Protein AF-A0A1D3RLD9-F1 (afdb_monomer)

Structure (mmCIF, N/CA/C/O backbone):
data_AF-A0A1D3RLD9-F1
#
_entry.id   AF-A0A1D3RLD9-F1
#
loop_
_atom_site.group_PDB
_atom_site.id
_atom_site.type_symbol
_atom_site.label_atom_id
_atom_site.label_alt_id
_atom_site.label_comp_id
_atom_site.label_asym_id
_atom_site.label_entity_id
_atom_site.label_seq_id
_atom_site.pdbx_PDB_ins_code
_atom_site.Cartn_x
_atom_site.Cartn_y
_atom_site.Cartn_z
_atom_site.occupancy
_atom_site.B_iso_or_equiv
_atom_site.auth_seq_id
_atom_site.auth_comp_id
_atom_site.auth_asym_id
_atom_site.auth_atom_id
_atom_site.pdbx_PDB_model_num
ATOM 1 N N . MET A 1 1 ? -39.556 -0.304 52.293 1.00 48.84 1 MET A N 1
ATOM 2 C CA . MET A 1 1 ? -38.158 0.099 52.054 1.00 48.84 1 MET A CA 1
ATOM 3 C C . MET A 1 1 ? -37.479 -1.086 51.402 1.00 48.84 1 MET A C 1
ATOM 5 O O . MET A 1 1 ? -37.437 -2.133 52.027 1.00 48.84 1 MET A O 1
ATOM 9 N N . GLU A 1 2 ? -37.077 -0.979 50.136 1.00 54.69 2 GLU A N 1
ATOM 10 C CA . GLU A 1 2 ? -36.266 -2.028 49.506 1.00 54.69 2 GLU A CA 1
ATOM 11 C C . GLU A 1 2 ? -34.870 -1.977 50.128 1.00 54.69 2 GLU A C 1
ATOM 13 O O . GLU A 1 2 ? -34.123 -1.020 49.923 1.00 54.69 2 GLU A O 1
ATOM 18 N N . GLU A 1 3 ? -34.539 -2.979 50.939 1.00 57.19 3 GLU A N 1
ATOM 19 C CA . GLU A 1 3 ? -3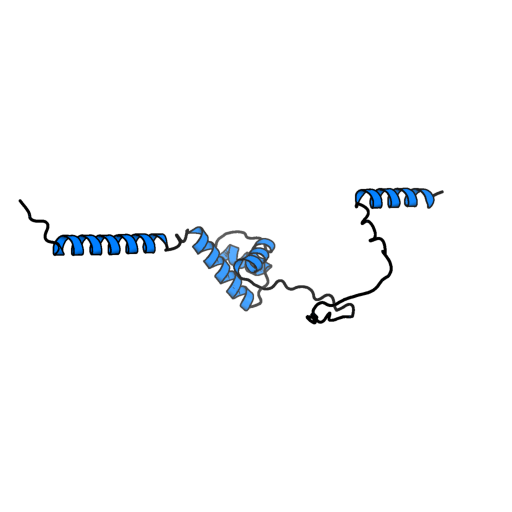3.186 -3.158 51.446 1.00 57.19 3 GLU A CA 1
ATOM 20 C C . GLU A 1 3 ? -32.254 -3.435 50.265 1.00 57.19 3 GLU A C 1
ATOM 22 O O . GLU A 1 3 ? -32.450 -4.359 49.470 1.00 57.19 3 GLU A O 1
ATOM 27 N N . LEU A 1 4 ? -31.231 -2.594 50.133 1.00 58.22 4 LEU A N 1
ATOM 28 C CA . LEU A 1 4 ? -30.155 -2.757 49.167 1.00 58.22 4 LEU A CA 1
ATOM 29 C C . LEU A 1 4 ? -29.325 -3.988 49.549 1.00 58.22 4 LEU A C 1
ATOM 31 O O . LEU A 1 4 ? -28.294 -3.887 50.207 1.00 58.22 4 LEU A O 1
ATOM 35 N N . ASN A 1 5 ? -29.796 -5.160 49.129 1.00 74.38 5 ASN A N 1
ATOM 36 C CA . ASN A 1 5 ? -29.096 -6.421 49.312 1.00 74.38 5 ASN A CA 1
ATOM 37 C C . ASN A 1 5 ? -27.765 -6.377 48.534 1.00 74.38 5 ASN A C 1
ATOM 39 O O . ASN A 1 5 ? -27.734 -6.057 47.338 1.00 74.38 5 ASN A O 1
ATOM 43 N N . SER A 1 6 ? -26.656 -6.665 49.211 1.00 73.12 6 SER A N 1
ATOM 44 C CA . SER A 1 6 ? -25.281 -6.558 48.696 1.00 73.12 6 SER A CA 1
ATOM 45 C C . SER A 1 6 ? -25.055 -7.384 47.424 1.00 73.12 6 SER A C 1
ATO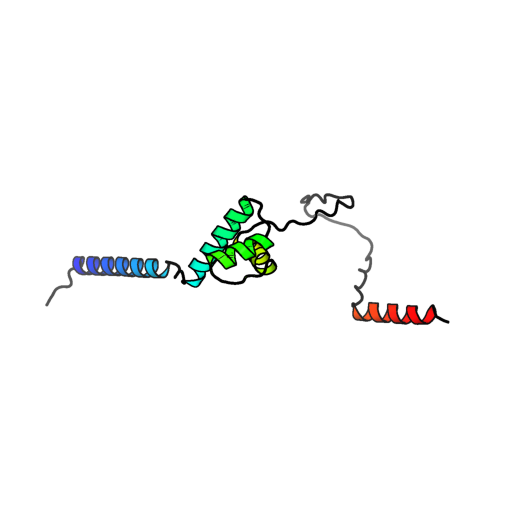M 47 O O . SER A 1 6 ? -24.310 -6.967 46.534 1.00 73.12 6 SER A O 1
ATOM 49 N N . GLU A 1 7 ? -25.784 -8.488 47.267 1.00 75.00 7 GLU A N 1
ATOM 50 C CA . GLU A 1 7 ? -25.790 -9.302 46.047 1.00 75.00 7 GLU A CA 1
ATOM 51 C C . GLU A 1 7 ? -26.311 -8.548 44.812 1.00 75.00 7 GLU A C 1
ATOM 53 O O . GLU A 1 7 ? -25.775 -8.698 43.711 1.00 75.00 7 GLU A O 1
ATOM 58 N N . ASN A 1 8 ? -27.324 -7.689 44.970 1.00 77.25 8 ASN A N 1
ATOM 59 C CA . ASN A 1 8 ? -27.854 -6.883 43.867 1.00 77.25 8 ASN A CA 1
ATOM 60 C C . ASN A 1 8 ? -26.884 -5.768 43.461 1.00 77.25 8 ASN A C 1
ATOM 62 O O . ASN A 1 8 ? -26.811 -5.408 42.283 1.00 77.25 8 AS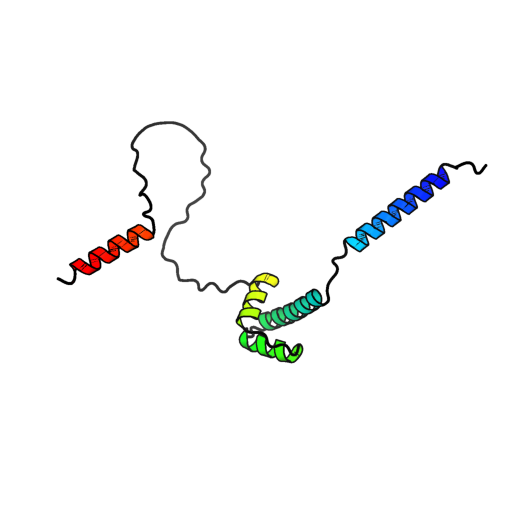N A O 1
ATOM 66 N N . ILE A 1 9 ? -26.111 -5.242 44.414 1.00 79.94 9 ILE A N 1
ATOM 67 C CA . ILE A 1 9 ? -25.055 -4.260 44.142 1.00 79.94 9 ILE A CA 1
ATOM 68 C C . ILE A 1 9 ? -23.908 -4.924 43.373 1.00 79.94 9 ILE A C 1
ATOM 70 O O . ILE A 1 9 ? -23.459 -4.377 42.363 1.00 79.94 9 ILE A O 1
ATOM 74 N N . ALA A 1 10 ? -23.483 -6.120 43.791 1.00 81.62 10 ALA A N 1
ATOM 75 C CA . ALA A 1 10 ? -22.437 -6.882 43.111 1.00 81.62 10 ALA A CA 1
ATOM 76 C C . ALA A 1 10 ? -22.820 -7.203 41.656 1.00 81.62 10 ALA A C 1
ATOM 78 O O . ALA A 1 10 ? -22.053 -6.898 40.740 1.00 81.62 10 ALA A O 1
ATOM 79 N N . LYS A 1 11 ? -24.047 -7.692 41.425 1.00 83.62 11 LYS A N 1
ATOM 80 C CA . LYS A 1 11 ? -24.567 -7.971 40.073 1.00 83.62 11 LYS A CA 1
ATOM 81 C C . LYS A 1 11 ? -24.616 -6.720 39.192 1.00 83.62 11 LYS A C 1
ATOM 83 O O . LYS A 1 11 ? -24.214 -6.764 38.029 1.00 83.62 11 LYS A O 1
ATOM 88 N N . LYS A 1 12 ? -25.070 -5.581 39.732 1.00 83.38 12 LYS A N 1
ATOM 89 C CA . LYS A 1 12 ? -25.103 -4.307 38.988 1.00 83.38 12 LYS A CA 1
ATOM 90 C C . LYS A 1 12 ? -23.696 -3.797 38.657 1.00 83.38 12 LYS A C 1
ATOM 92 O O . LYS A 1 12 ? -23.478 -3.314 37.547 1.00 83.38 12 LYS A O 1
ATOM 97 N N . MET A 1 13 ? -22.743 -3.933 39.579 1.00 85.31 13 MET A N 1
ATOM 98 C CA . MET A 1 13 ? -21.338 -3.561 39.366 1.00 85.31 13 MET A CA 1
ATOM 99 C C . MET A 1 13 ? -20.661 -4.430 38.304 1.00 85.31 13 MET A C 1
ATOM 101 O O . MET A 1 13 ? -19.933 -3.916 37.453 1.00 85.31 13 MET A O 1
ATOM 105 N N . GLU A 1 14 ? -20.912 -5.735 38.321 1.00 87.56 14 GLU A N 1
ATOM 106 C CA . GLU A 1 14 ? -20.375 -6.668 37.331 1.00 87.56 14 GLU A CA 1
ATOM 107 C C . GLU A 1 14 ? -20.955 -6.404 35.935 1.00 87.56 14 GLU A C 1
ATOM 109 O O . GLU A 1 14 ? -20.205 -6.279 34.964 1.00 87.56 14 GLU A O 1
ATOM 114 N N . ALA A 1 15 ? -22.270 -6.184 35.843 1.00 82.56 15 ALA A N 1
ATOM 115 C CA . ALA A 1 15 ? -22.930 -5.796 34.598 1.00 82.56 15 ALA A CA 1
ATOM 116 C C . ALA A 1 15 ? -22.399 -4.459 34.045 1.00 82.56 15 ALA A C 1
ATOM 118 O O . ALA A 1 15 ? -22.203 -4.314 32.834 1.00 82.56 15 ALA A O 1
ATOM 119 N N . LEU A 1 16 ? -22.119 -3.484 34.916 1.00 85.44 16 LEU A N 1
ATOM 120 C CA . LEU A 1 16 ? -21.499 -2.213 34.531 1.00 85.44 16 LEU A CA 1
ATOM 121 C C . LEU A 1 16 ? -20.079 -2.410 33.993 1.00 85.44 16 LEU A C 1
ATOM 123 O O . LEU A 1 16 ? -19.768 -1.895 32.917 1.00 85.44 16 LEU A O 1
ATOM 127 N N . LYS A 1 17 ? -19.240 -3.193 34.682 1.00 84.62 17 LYS A N 1
ATOM 128 C CA . LYS A 1 17 ? -17.875 -3.508 34.226 1.00 84.62 17 LYS A CA 1
ATOM 129 C C . LYS A 1 17 ? -17.880 -4.229 32.878 1.00 84.62 17 LYS A C 1
ATOM 131 O O . LYS A 1 17 ? -17.133 -3.843 31.980 1.00 84.62 17 LYS A O 1
ATOM 136 N N . ALA A 1 18 ? -18.760 -5.213 32.699 1.00 86.25 18 ALA A N 1
ATOM 137 C CA . ALA A 1 18 ? -18.904 -5.932 31.436 1.00 86.25 18 ALA A CA 1
ATOM 138 C C . ALA A 1 18 ? -19.327 -4.998 30.286 1.00 86.25 18 ALA A C 1
ATOM 140 O O . ALA A 1 18 ? -18.750 -5.049 29.197 1.00 86.25 18 ALA A O 1
ATOM 141 N N . ASN A 1 19 ? -20.279 -4.092 30.530 1.00 84.38 19 ASN A N 1
ATOM 142 C CA . ASN A 1 19 ? -20.714 -3.108 29.535 1.00 84.38 19 ASN A CA 1
ATOM 143 C C . ASN A 1 19 ? -19.632 -2.071 29.206 1.00 84.38 19 ASN A C 1
ATOM 145 O O . ASN A 1 19 ? -19.493 -1.674 28.046 1.00 84.38 19 ASN A O 1
ATOM 149 N N . MET A 1 20 ? -18.848 -1.635 30.196 1.00 82.25 20 MET A N 1
ATOM 150 C CA . MET A 1 20 ? -17.706 -0.748 29.963 1.00 82.25 20 MET A CA 1
ATOM 151 C C . MET A 1 20 ? -16.631 -1.436 29.121 1.00 82.25 20 MET A C 1
ATOM 153 O O . MET A 1 20 ? -16.165 -0.844 28.148 1.00 82.25 20 MET A O 1
ATOM 157 N N . ASN A 1 21 ? -16.298 -2.692 29.424 1.00 82.19 21 ASN A N 1
ATOM 158 C CA . ASN A 1 21 ? -15.318 -3.461 28.658 1.00 82.19 21 ASN A CA 1
ATOM 159 C C . ASN A 1 21 ? -15.765 -3.676 27.208 1.00 82.19 21 ASN A C 1
ATOM 161 O O . ASN A 1 21 ? -14.991 -3.385 26.297 1.00 82.19 21 ASN A O 1
ATOM 165 N N . LYS A 1 22 ? -17.030 -4.052 26.973 1.00 82.62 22 LYS A N 1
ATOM 166 C CA . LYS A 1 22 ? -17.586 -4.157 25.611 1.00 82.62 22 LYS A CA 1
ATOM 167 C C . LYS A 1 22 ? -17.498 -2.835 24.844 1.00 82.62 22 LYS A C 1
ATOM 169 O O . LYS A 1 22 ? -17.036 -2.819 23.708 1.00 82.62 22 LYS A O 1
ATOM 174 N N . LYS A 1 23 ? -17.854 -1.706 25.472 1.00 76.94 23 LYS A N 1
ATOM 175 C CA . LYS A 1 23 ? -17.735 -0.374 24.845 1.00 76.94 23 LYS A CA 1
ATOM 176 C C . LYS A 1 23 ? -16.286 0.014 24.547 1.00 76.94 23 LYS A C 1
ATOM 178 O O . LYS A 1 23 ? -16.035 0.700 23.558 1.00 76.94 23 LYS A O 1
ATOM 183 N N . ILE A 1 24 ? -15.335 -0.377 25.394 1.00 78.06 24 ILE A N 1
ATOM 184 C CA . ILE A 1 24 ? -13.906 -0.136 25.160 1.00 78.06 24 ILE A CA 1
ATOM 185 C C . ILE A 1 24 ? -13.412 -0.995 23.992 1.00 78.06 24 ILE A C 1
ATOM 187 O O . ILE A 1 24 ? -12.715 -0.476 23.125 1.00 78.06 24 ILE A O 1
ATOM 191 N N . GLU A 1 25 ? -13.795 -2.268 23.918 1.00 76.19 25 GLU A N 1
ATOM 192 C CA . GLU A 1 25 ? -13.433 -3.153 22.804 1.00 76.19 25 GLU A CA 1
ATOM 193 C C . GLU A 1 25 ? -14.048 -2.714 21.472 1.00 76.19 25 GLU A C 1
ATOM 195 O O . GLU A 1 25 ? -13.353 -2.677 20.458 1.00 76.19 25 GLU A O 1
ATOM 200 N N . GLU A 1 26 ? -15.314 -2.294 21.460 1.00 70.38 26 GLU A N 1
ATOM 201 C CA . GLU A 1 26 ? -15.950 -1.733 20.263 1.00 70.38 26 GLU A CA 1
ATOM 202 C C . GLU A 1 26 ? -15.266 -0.448 19.790 1.00 70.38 26 GLU A C 1
ATOM 204 O O . GLU A 1 26 ? -15.112 -0.240 18.588 1.00 70.38 26 GLU A O 1
ATOM 209 N N . LYS A 1 27 ? -14.796 0.395 20.719 1.00 66.44 27 LYS A N 1
ATOM 210 C CA . LYS A 1 27 ? -14.014 1.599 20.394 1.00 66.44 27 LYS A CA 1
ATOM 211 C C . LYS A 1 27 ? -12.571 1.297 19.987 1.00 66.44 27 LYS A C 1
ATOM 213 O O . LYS A 1 27 ? -11.970 2.114 19.294 1.00 66.44 27 LYS A O 1
ATOM 218 N N . LYS A 1 28 ? -12.017 0.154 20.405 1.00 65.88 28 LYS A N 1
ATOM 219 C CA . LYS A 1 28 ? -10.689 -0.331 19.995 1.00 65.88 28 LYS A CA 1
ATOM 220 C C . LYS A 1 28 ? -10.689 -0.946 18.599 1.00 65.88 28 LYS A C 1
ATOM 222 O O . LYS A 1 28 ? -9.618 -1.043 18.005 1.00 65.88 28 LYS A O 1
ATOM 227 N N . LYS A 1 29 ? -11.844 -1.346 18.051 1.00 62.44 29 LYS A N 1
ATOM 228 C CA . LYS A 1 29 ? -11.917 -1.768 16.648 1.00 62.44 29 LYS A CA 1
ATOM 229 C C . LYS A 1 29 ? -11.566 -0.562 15.772 1.00 62.44 29 LYS A C 1
ATOM 231 O O . LYS A 1 29 ? -12.278 0.446 15.830 1.00 62.44 29 LYS A O 1
ATOM 236 N N . PRO A 1 30 ? -10.482 -0.620 14.978 1.00 62.44 30 PRO A N 1
ATOM 237 C CA . PRO A 1 30 ? -10.155 0.473 14.083 1.00 62.44 30 PRO A CA 1
ATOM 238 C C . PRO A 1 30 ? -11.349 0.660 13.152 1.00 62.44 30 PRO A C 1
ATOM 240 O O . PRO A 1 30 ? -11.783 -0.286 12.496 1.00 62.44 30 PRO A O 1
ATOM 243 N N . LYS A 1 31 ? -11.917 1.870 13.124 1.00 67.25 31 LYS A N 1
ATOM 244 C CA . LYS A 1 31 ? -12.935 2.229 12.135 1.00 67.25 31 LYS A CA 1
ATOM 245 C C . LYS A 1 31 ? -12.267 2.155 10.767 1.00 67.25 31 LYS A C 1
ATOM 247 O O . LYS A 1 31 ? -11.630 3.112 10.328 1.00 67.25 31 LYS A O 1
ATOM 252 N N . THR A 1 32 ? -12.364 1.005 10.112 1.00 71.56 32 THR A N 1
ATOM 253 C CA . THR A 1 32 ? -11.879 0.811 8.751 1.00 71.56 32 THR A CA 1
ATOM 254 C C . THR A 1 32 ? -12.763 1.648 7.842 1.00 71.56 32 THR A C 1
ATOM 256 O O . THR A 1 32 ? -13.887 1.294 7.498 1.00 71.56 32 THR A O 1
ATOM 259 N N . SER A 1 33 ? -12.288 2.847 7.511 1.00 82.69 33 SER A N 1
ATOM 260 C CA . SER A 1 33 ? -12.979 3.677 6.534 1.00 82.69 33 SER A CA 1
ATOM 261 C C . SER A 1 33 ? -12.970 2.969 5.175 1.00 82.69 33 SER A C 1
ATOM 263 O O . SER A 1 33 ? -12.033 2.232 4.859 1.00 82.69 33 SER A O 1
ATOM 265 N N . LYS A 1 34 ? -13.979 3.234 4.336 1.00 86.56 34 LYS A N 1
ATOM 266 C CA . LYS A 1 34 ? -14.032 2.711 2.957 1.00 86.56 34 LYS A CA 1
ATOM 267 C C . LYS A 1 34 ? -12.739 3.000 2.180 1.00 86.56 34 LYS A C 1
ATOM 269 O O . LYS A 1 34 ? -12.297 2.172 1.399 1.00 86.56 34 LYS A O 1
ATOM 274 N N . LYS A 1 35 ? -12.094 4.139 2.462 1.00 87.44 35 LYS A N 1
ATOM 275 C CA . LYS A 1 35 ? -10.803 4.521 1.872 1.00 87.44 35 LYS A CA 1
ATOM 276 C C . LYS A 1 35 ? -9.674 3.564 2.256 1.00 87.44 35 LYS A C 1
ATOM 278 O O . LYS A 1 35 ? -8.863 3.224 1.410 1.00 87.44 35 LYS A O 1
ATOM 283 N N . ILE A 1 36 ? -9.624 3.120 3.513 1.00 87.06 36 ILE A N 1
ATOM 284 C CA . ILE A 1 36 ? -8.596 2.178 3.980 1.00 87.06 36 ILE A CA 1
ATOM 285 C C . ILE A 1 36 ? -8.791 0.812 3.318 1.00 87.06 36 ILE A C 1
ATOM 287 O O . ILE A 1 36 ? -7.816 0.199 2.896 1.00 87.06 36 ILE A O 1
ATOM 291 N N . LEU A 1 37 ? -10.040 0.351 3.194 1.00 89.44 37 LEU A N 1
ATOM 292 C CA . LEU A 1 37 ? -10.346 -0.898 2.488 1.00 89.44 37 LEU A CA 1
ATOM 293 C C . LEU A 1 37 ? -9.926 -0.818 1.017 1.00 89.44 37 LEU A C 1
ATOM 295 O O . LEU A 1 37 ? -9.203 -1.687 0.547 1.00 89.44 37 LEU A O 1
ATOM 299 N N . PHE A 1 38 ? -10.269 0.279 0.345 1.00 90.56 38 PHE A N 1
ATOM 300 C CA . PHE A 1 38 ? -9.877 0.529 -1.039 1.00 90.56 38 PHE A CA 1
ATOM 301 C C . PHE A 1 38 ? -8.350 0.540 -1.241 1.00 90.56 38 PHE A C 1
ATOM 303 O O . PHE A 1 38 ? -7.829 -0.112 -2.142 1.00 90.56 38 PHE A O 1
ATOM 310 N N . LEU A 1 39 ? -7.598 1.222 -0.368 1.00 90.81 39 LEU A N 1
ATOM 311 C CA . LEU A 1 39 ? -6.130 1.220 -0.433 1.00 90.81 39 LEU A CA 1
ATOM 312 C C . LEU A 1 39 ? -5.536 -0.172 -0.178 1.00 90.81 39 LEU A C 1
ATOM 314 O O . LEU A 1 39 ? -4.523 -0.528 -0.778 1.00 90.81 39 LEU A O 1
ATOM 318 N N . ARG A 1 40 ? -6.168 -0.975 0.684 1.00 91.56 40 ARG A N 1
ATOM 319 C CA . ARG A 1 40 ? -5.755 -2.359 0.943 1.00 91.56 40 ARG A CA 1
ATOM 320 C C . ARG A 1 40 ? -5.988 -3.263 -0.271 1.00 91.56 40 ARG A C 1
ATOM 322 O O . ARG A 1 40 ? -5.151 -4.123 -0.546 1.00 91.56 40 ARG A O 1
ATOM 329 N N . GLU A 1 41 ? -7.083 -3.067 -0.997 1.00 92.25 41 GLU A N 1
ATOM 330 C CA . GLU A 1 41 ? -7.365 -3.780 -2.250 1.00 92.25 41 GLU A CA 1
ATOM 331 C C . GLU A 1 41 ? -6.334 -3.427 -3.326 1.00 92.25 41 GLU A C 1
ATOM 333 O O . GLU A 1 41 ? -5.700 -4.329 -3.872 1.00 92.25 41 GLU A O 1
ATOM 338 N N . ILE A 1 42 ? -6.065 -2.133 -3.542 1.00 93.12 42 ILE A N 1
ATOM 339 C CA . ILE A 1 42 ? -4.993 -1.688 -4.449 1.00 93.12 42 ILE A CA 1
ATOM 340 C C . ILE A 1 42 ? -3.650 -2.303 -4.044 1.00 93.12 42 ILE A C 1
ATOM 342 O O . ILE A 1 42 ? -2.924 -2.819 -4.891 1.00 93.12 42 ILE A O 1
ATOM 346 N N . GLY A 1 43 ? -3.316 -2.279 -2.752 1.00 92.56 43 GLY A N 1
ATOM 347 C CA . GLY A 1 43 ? -2.069 -2.857 -2.259 1.00 92.56 43 GLY A CA 1
ATOM 348 C C . GLY A 1 43 ? -1.960 -4.362 -2.493 1.00 92.56 43 GLY A C 1
ATOM 349 O O . GLY A 1 43 ? -0.866 -4.851 -2.767 1.00 92.56 43 GLY A O 1
ATOM 350 N N . SER A 1 44 ? -3.082 -5.081 -2.449 1.00 93.25 44 SER A N 1
ATOM 351 C CA . SER A 1 44 ? -3.121 -6.517 -2.748 1.00 93.25 44 SER A CA 1
ATOM 352 C C . SER A 1 44 ? -2.816 -6.776 -4.223 1.00 93.25 44 SER A C 1
ATOM 354 O O . SER A 1 44 ? -1.943 -7.586 -4.521 1.00 93.25 44 SER A O 1
ATOM 356 N N . VAL A 1 45 ? -3.432 -6.006 -5.127 1.00 93.12 45 VAL A N 1
ATOM 357 C CA . VAL A 1 45 ? -3.160 -6.084 -6.573 1.00 93.12 45 VAL A CA 1
ATOM 358 C C . VAL A 1 45 ? -1.703 -5.741 -6.882 1.00 93.12 45 VAL A C 1
ATOM 360 O O . VAL A 1 45 ? -1.046 -6.456 -7.630 1.00 93.12 45 VAL A O 1
ATOM 363 N N . ILE A 1 46 ? -1.163 -4.669 -6.292 1.00 93.06 46 ILE A N 1
ATOM 364 C CA . ILE A 1 46 ? 0.241 -4.281 -6.503 1.00 93.06 46 ILE A CA 1
ATOM 365 C C . ILE A 1 46 ? 1.184 -5.398 -6.057 1.00 93.06 46 ILE A C 1
ATOM 367 O O . ILE A 1 46 ? 2.161 -5.673 -6.749 1.00 93.06 46 ILE A O 1
ATOM 371 N N . LYS A 1 47 ? 0.909 -6.035 -4.915 1.00 92.75 47 LYS A N 1
ATOM 372 C CA . LYS A 1 47 ? 1.750 -7.109 -4.387 1.00 92.75 47 LYS A CA 1
ATOM 373 C C . LYS A 1 47 ? 1.726 -8.345 -5.285 1.00 92.75 47 LYS A C 1
ATOM 375 O O . LYS A 1 47 ? 2.789 -8.821 -5.655 1.00 92.75 47 LYS A O 1
ATOM 380 N N . GLU A 1 48 ? 0.540 -8.789 -5.692 1.00 93.56 48 GLU A N 1
ATOM 381 C CA . GLU A 1 48 ? 0.369 -9.913 -6.622 1.00 93.56 48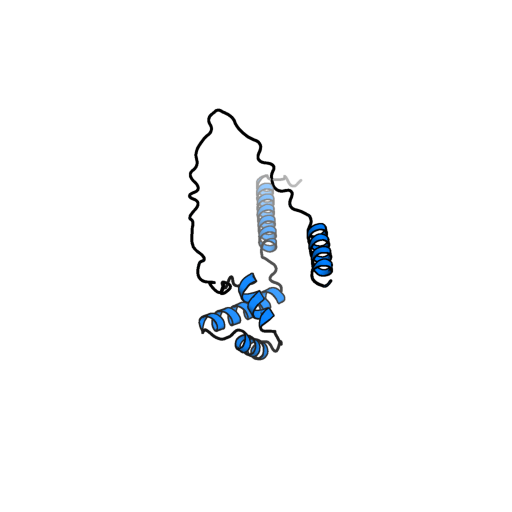 GLU A CA 1
ATOM 382 C C . GLU A 1 48 ? 1.126 -9.664 -7.935 1.00 93.56 48 GLU A C 1
ATOM 384 O O . GLU A 1 48 ? 1.980 -10.451 -8.331 1.00 93.56 48 GLU A O 1
ATOM 389 N N . LYS A 1 49 ? 0.919 -8.495 -8.555 1.00 92.06 49 LYS A N 1
ATOM 390 C CA . LYS A 1 49 ? 1.603 -8.131 -9.804 1.00 92.06 49 LYS A CA 1
ATOM 391 C C . LYS A 1 49 ? 3.115 -7.967 -9.627 1.00 92.06 49 LYS A C 1
ATOM 393 O O . LYS A 1 49 ? 3.873 -8.191 -10.570 1.00 92.06 49 LYS A O 1
ATOM 398 N N . TYR A 1 50 ? 3.567 -7.532 -8.453 1.00 91.38 50 TYR A N 1
ATOM 399 C CA . TYR A 1 50 ? 4.992 -7.433 -8.143 1.00 91.38 50 TYR A CA 1
ATOM 400 C C . TYR A 1 50 ? 5.638 -8.814 -8.028 1.00 91.38 50 TYR A C 1
ATOM 402 O O . TYR A 1 50 ? 6.732 -9.007 -8.562 1.00 91.38 50 TYR A O 1
ATOM 410 N N . ASP A 1 51 ? 4.955 -9.759 -7.382 1.00 91.31 51 ASP A N 1
ATOM 411 C CA . ASP A 1 51 ? 5.402 -11.147 -7.259 1.00 91.31 51 ASP A CA 1
ATOM 412 C C . ASP A 1 51 ? 5.442 -11.841 -8.640 1.00 91.31 51 ASP A C 1
ATOM 414 O O . ASP A 1 51 ? 6.377 -12.592 -8.918 1.00 91.31 51 ASP A O 1
ATOM 418 N N . ASP A 1 52 ? 4.536 -11.472 -9.556 1.00 93.12 52 ASP A N 1
ATOM 419 C CA . ASP A 1 52 ? 4.554 -11.874 -10.977 1.00 93.12 52 ASP A CA 1
ATOM 420 C C . ASP A 1 52 ? 5.681 -11.213 -11.806 1.00 93.12 52 ASP A C 1
ATOM 422 O O . ASP A 1 52 ? 5.862 -11.511 -12.989 1.00 93.12 52 ASP A O 1
ATOM 426 N N . GLY A 1 53 ? 6.437 -10.274 -11.227 1.00 90.12 53 GLY A N 1
ATOM 427 C CA . GLY A 1 53 ? 7.522 -9.563 -11.912 1.00 90.12 53 GLY A CA 1
ATOM 428 C C . GLY A 1 53 ? 7.062 -8.499 -12.916 1.00 90.12 53 GLY A C 1
ATOM 429 O O . GLY A 1 53 ? 7.859 -8.048 -13.746 1.00 90.12 53 GLY A O 1
ATOM 430 N N . ILE A 1 54 ? 5.799 -8.072 -12.851 1.00 92.44 54 ILE A N 1
ATOM 431 C CA . ILE A 1 54 ? 5.228 -7.074 -13.762 1.00 92.44 54 ILE A CA 1
ATOM 432 C C . ILE A 1 54 ? 5.838 -5.692 -13.487 1.00 92.44 54 ILE A C 1
ATOM 434 O O . ILE A 1 54 ? 6.218 -5.347 -12.367 1.00 92.44 54 ILE A O 1
ATOM 438 N N . SER A 1 55 ? 5.966 -4.870 -14.530 1.00 92.88 55 SER A N 1
ATOM 439 C CA . SER A 1 55 ? 6.493 -3.512 -14.396 1.00 92.88 55 SER A CA 1
ATOM 440 C C . SER A 1 55 ? 5.481 -2.584 -13.709 1.00 92.88 55 SER A C 1
ATOM 442 O O . SER A 1 55 ? 4.275 -2.697 -13.918 1.00 92.88 55 SER A O 1
ATOM 444 N N . TYR A 1 56 ? 5.949 -1.582 -12.955 1.00 92.94 56 TYR A N 1
ATOM 445 C CA . TYR A 1 56 ? 5.053 -0.583 -12.346 1.00 92.94 56 TYR A CA 1
A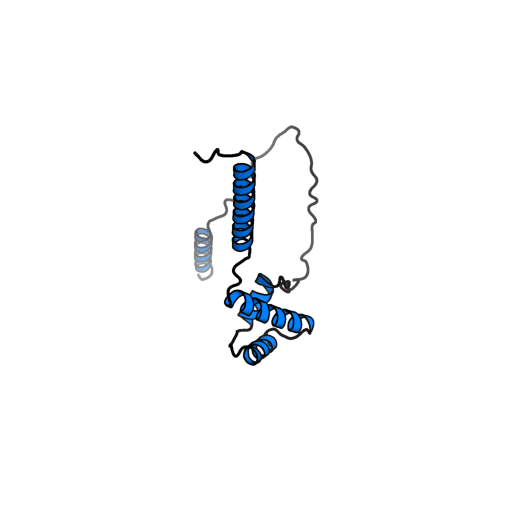TOM 446 C C . TYR A 1 56 ? 4.190 0.170 -13.375 1.00 92.94 56 TYR A C 1
ATOM 448 O O . TYR A 1 56 ? 3.105 0.645 -13.042 1.00 92.94 56 TYR A O 1
ATOM 456 N N . LYS A 1 57 ? 4.657 0.278 -14.625 1.00 93.19 57 LYS A N 1
ATOM 457 C CA . LYS A 1 57 ? 3.920 0.914 -15.720 1.00 93.19 57 LYS A CA 1
ATOM 458 C C . LYS A 1 57 ? 2.724 0.071 -16.160 1.00 93.19 57 LYS A C 1
ATOM 460 O O . LYS A 1 57 ? 1.667 0.616 -16.450 1.00 93.19 57 LYS A O 1
ATOM 465 N N . ASP A 1 58 ? 2.870 -1.249 -16.191 1.00 94.12 58 ASP A N 1
ATOM 466 C CA . ASP A 1 58 ? 1.772 -2.149 -16.561 1.00 94.12 58 ASP A CA 1
ATOM 467 C C . ASP A 1 58 ? 0.835 -2.420 -15.377 1.00 94.12 58 ASP A C 1
ATOM 469 O O . ASP A 1 58 ? -0.375 -2.553 -15.565 1.00 94.12 58 ASP A O 1
ATOM 473 N N . MET A 1 59 ? 1.352 -2.360 -14.143 1.00 94.31 59 MET A N 1
ATOM 474 C CA . MET A 1 59 ? 0.505 -2.290 -12.946 1.00 94.31 59 MET A CA 1
ATOM 475 C C . MET A 1 59 ? -0.416 -1.070 -12.977 1.00 94.31 59 MET A C 1
ATOM 477 O O . MET A 1 59 ? -1.565 -1.168 -12.558 1.00 94.31 59 MET A O 1
ATOM 481 N N . SER A 1 60 ? 0.057 0.071 -13.491 1.00 94.00 60 SER A N 1
ATOM 482 C CA . SER A 1 60 ? -0.761 1.284 -13.570 1.00 94.00 60 SER A CA 1
ATOM 483 C C . SER A 1 60 ? -1.979 1.106 -14.467 1.00 94.00 60 SER A C 1
ATOM 485 O O . SER A 1 60 ? -3.067 1.534 -14.095 1.00 94.00 60 SER A O 1
ATOM 487 N N . LYS A 1 61 ? -1.807 0.417 -15.598 1.00 94.38 61 LYS A N 1
ATOM 488 C CA . LYS A 1 61 ? -2.910 0.055 -16.495 1.00 94.38 61 LYS A CA 1
ATOM 489 C C . LYS A 1 61 ? -3.853 -0.947 -15.835 1.00 94.38 61 LYS A C 1
ATOM 491 O O . LYS A 1 61 ? -5.056 -0.750 -15.867 1.00 94.38 61 LYS A O 1
ATOM 496 N N . SER A 1 62 ? -3.306 -1.960 -15.158 1.00 92.12 62 SER A N 1
ATOM 497 C CA . SER A 1 62 ? -4.114 -2.967 -14.451 1.00 92.12 62 SER A CA 1
ATOM 498 C C . SER A 1 62 ? -5.003 -2.330 -13.374 1.00 92.12 62 SER A C 1
ATOM 500 O O . SER A 1 62 ? -6.168 -2.682 -13.231 1.00 92.12 62 SER A O 1
ATOM 502 N N . ILE A 1 63 ? -4.473 -1.361 -12.620 1.00 92.75 63 ILE A N 1
ATOM 503 C CA . ILE A 1 63 ? -5.241 -0.621 -11.607 1.00 92.75 63 ILE A CA 1
ATOM 504 C C . ILE A 1 63 ? -6.317 0.253 -12.264 1.00 92.75 63 ILE A C 1
ATOM 506 O O . ILE A 1 63 ? -7.432 0.328 -11.750 1.00 92.75 63 ILE A O 1
ATOM 510 N N . GLU A 1 64 ? -6.005 0.893 -13.392 1.00 94.06 64 GLU A N 1
ATOM 511 C CA . GLU A 1 64 ? -6.975 1.679 -14.158 1.00 94.06 64 GLU A CA 1
ATOM 512 C C . GLU A 1 64 ? -8.117 0.804 -14.693 1.00 94.06 64 GLU A C 1
ATOM 514 O O . GLU A 1 64 ? -9.273 1.200 -14.592 1.00 94.06 64 GLU A O 1
ATOM 519 N N . GLU A 1 65 ? -7.825 -0.412 -15.154 1.00 92.75 65 GLU A N 1
ATOM 520 C CA . GLU A 1 65 ? -8.829 -1.378 -15.615 1.00 92.75 65 GLU A CA 1
ATOM 521 C C . GLU A 1 65 ? -9.712 -1.905 -14.471 1.00 92.75 65 GLU A C 1
ATOM 523 O O . GLU A 1 65 ? -10.934 -1.940 -14.604 1.00 92.75 65 GLU A O 1
ATOM 528 N N . ILE A 1 66 ? -9.119 -2.279 -13.331 1.00 92.81 66 ILE A N 1
ATOM 529 C CA . ILE A 1 66 ? -9.854 -2.889 -12.208 1.00 92.81 66 ILE A CA 1
ATOM 530 C C . ILE A 1 66 ? -10.680 -1.847 -11.443 1.00 92.81 66 ILE A C 1
ATOM 532 O O . ILE A 1 66 ? -11.825 -2.102 -11.073 1.00 92.81 66 ILE A O 1
ATOM 536 N N . PHE A 1 67 ? -10.099 -0.674 -11.184 1.00 92.31 67 PHE A N 1
ATOM 537 C CA . PHE A 1 67 ? -10.684 0.327 -10.288 1.00 92.31 67 PHE A CA 1
ATOM 538 C C . PHE A 1 67 ? -11.206 1.569 -11.015 1.00 92.31 67 PHE A C 1
ATOM 540 O O . PHE A 1 67 ? -11.729 2.469 -10.359 1.00 92.31 67 PHE A O 1
ATOM 547 N N . SER A 1 68 ? -11.071 1.645 -12.347 1.00 92.62 68 SER A N 1
ATOM 548 C CA . SER A 1 68 ? -11.462 2.817 -13.151 1.00 92.62 68 SER A CA 1
ATOM 549 C C . SER A 1 68 ? -10.807 4.122 -12.676 1.00 92.62 68 SER A C 1
ATOM 551 O O . SER A 1 68 ? -11.387 5.204 -12.776 1.00 92.62 68 SER A O 1
ATOM 553 N N . ILE A 1 69 ? -9.595 4.028 -12.116 1.00 91.81 69 ILE A N 1
ATOM 554 C CA . ILE A 1 69 ? -8.841 5.166 -11.583 1.00 91.81 69 ILE A CA 1
ATOM 555 C C . ILE A 1 69 ? -7.463 5.201 -12.220 1.00 91.81 69 ILE A C 1
ATOM 557 O O . ILE A 1 69 ? -6.673 4.265 -12.113 1.00 91.81 69 ILE A O 1
ATOM 561 N N . LYS A 1 70 ? -7.143 6.344 -12.821 1.00 92.88 70 LYS A N 1
ATOM 562 C CA . LYS A 1 70 ? -5.834 6.585 -13.407 1.00 92.88 70 LYS A CA 1
ATOM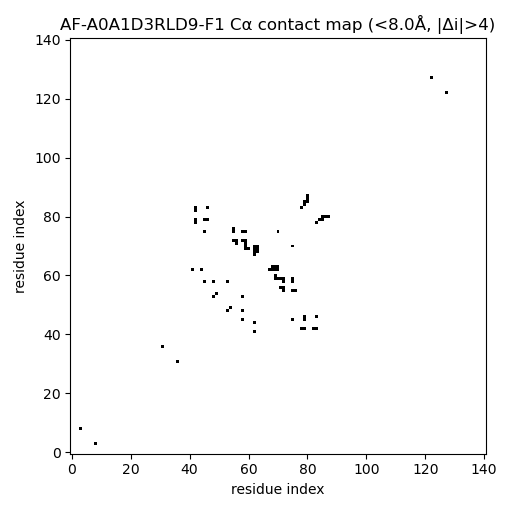 563 C C . LYS A 1 70 ? -4.807 6.877 -12.318 1.00 92.88 70 LYS A C 1
ATOM 565 O O . LYS A 1 70 ? -4.897 7.887 -11.617 1.00 92.88 70 LYS A O 1
ATOM 570 N N . VAL A 1 71 ? -3.801 6.016 -12.208 1.00 92.25 71 VAL A N 1
ATOM 571 C CA . VAL A 1 71 ? -2.697 6.169 -11.253 1.00 92.25 71 VAL A CA 1
ATOM 572 C C . VAL A 1 71 ? -1.379 6.217 -12.015 1.00 92.25 71 VAL A C 1
ATOM 574 O O . VAL A 1 71 ? -1.166 5.457 -12.953 1.00 92.25 71 VAL A O 1
ATOM 577 N N . ASN A 1 72 ? -0.482 7.126 -11.632 1.00 93.94 72 ASN A N 1
ATOM 578 C CA . ASN A 1 72 ? 0.837 7.218 -12.251 1.00 93.94 72 ASN A CA 1
ATOM 579 C C . ASN A 1 72 ? 1.782 6.131 -11.703 1.00 93.94 72 ASN A C 1
ATOM 581 O O . ASN A 1 72 ? 1.706 5.758 -10.530 1.00 93.94 72 ASN A O 1
ATOM 585 N N . GLU A 1 73 ? 2.745 5.701 -12.518 1.00 93.94 73 GLU A N 1
ATOM 586 C CA . GLU A 1 73 ? 3.793 4.746 -12.141 1.00 93.94 73 GLU A CA 1
ATOM 587 C C . GLU A 1 73 ? 4.528 5.183 -10.862 1.00 93.94 73 GLU A C 1
ATOM 589 O O . GLU A 1 73 ? 4.773 4.382 -9.960 1.00 93.94 73 GLU A O 1
ATOM 594 N N . GLN A 1 74 ? 4.858 6.474 -10.759 1.00 93.56 74 GLN A N 1
ATOM 595 C CA . GLN A 1 74 ? 5.555 7.023 -9.594 1.00 93.56 74 GLN A CA 1
ATOM 596 C C . GLN A 1 74 ? 4.743 6.868 -8.305 1.00 93.56 74 GLN A C 1
ATOM 598 O O . GLN A 1 74 ? 5.315 6.570 -7.258 1.00 93.56 74 GLN A O 1
ATOM 603 N N . THR A 1 75 ? 3.421 7.030 -8.381 1.00 93.56 75 THR A N 1
ATOM 604 C CA . THR A 1 75 ? 2.516 6.888 -7.237 1.00 93.56 75 THR A CA 1
ATOM 605 C C . THR A 1 75 ? 2.463 5.439 -6.767 1.00 93.56 75 THR A C 1
ATOM 607 O O . THR A 1 75 ? 2.587 5.186 -5.572 1.00 93.56 75 THR A O 1
ATOM 610 N N . ILE A 1 76 ? 2.371 4.488 -7.699 1.00 93.75 76 ILE A N 1
ATOM 611 C CA . ILE A 1 76 ? 2.380 3.047 -7.397 1.00 93.75 76 ILE A CA 1
ATOM 612 C C . ILE A 1 76 ? 3.713 2.647 -6.775 1.00 93.75 76 ILE A C 1
ATOM 614 O O . ILE A 1 76 ? 3.739 1.970 -5.752 1.00 93.75 76 ILE A O 1
ATOM 618 N N . ARG A 1 77 ? 4.827 3.117 -7.344 1.00 93.12 77 ARG A N 1
ATOM 619 C CA . ARG A 1 77 ? 6.166 2.865 -6.806 1.00 93.12 77 ARG A CA 1
ATOM 620 C C . ARG A 1 77 ? 6.320 3.431 -5.392 1.00 93.12 77 ARG A C 1
ATOM 622 O O . ARG A 1 77 ? 6.849 2.756 -4.514 1.00 93.12 77 ARG A O 1
ATOM 629 N N . ALA A 1 78 ? 5.866 4.662 -5.155 1.00 92.69 78 ALA A N 1
ATOM 630 C CA . ALA A 1 78 ? 5.907 5.275 -3.830 1.00 92.69 78 ALA A CA 1
ATOM 631 C C . ALA A 1 78 ? 5.060 4.488 -2.820 1.00 92.69 78 ALA A C 1
ATOM 633 O O . ALA A 1 78 ? 5.542 4.195 -1.728 1.00 92.69 78 ALA A O 1
ATOM 634 N N . PHE A 1 79 ? 3.850 4.087 -3.216 1.00 93.12 79 PHE A N 1
ATOM 635 C CA . PHE A 1 79 ? 2.949 3.278 -2.399 1.00 93.12 79 PHE A CA 1
ATOM 636 C C . PHE A 1 79 ? 3.553 1.905 -2.066 1.00 93.12 79 PHE A C 1
ATOM 638 O O . PHE A 1 79 ? 3.589 1.509 -0.906 1.00 93.12 79 PHE A O 1
ATOM 645 N N . ALA A 1 80 ? 4.119 1.215 -3.057 1.00 92.69 80 ALA A N 1
ATOM 646 C CA . ALA A 1 80 ? 4.799 -0.067 -2.884 1.00 92.69 80 ALA A CA 1
ATOM 647 C C . ALA A 1 80 ? 5.944 0.006 -1.858 1.00 92.69 80 ALA A C 1
ATOM 649 O O . ALA A 1 80 ? 6.104 -0.885 -1.025 1.00 92.69 80 ALA A O 1
ATOM 650 N N . HIS A 1 81 ? 6.731 1.081 -1.886 1.00 92.25 81 HIS A N 1
ATOM 651 C CA . HIS A 1 81 ? 7.830 1.265 -0.941 1.00 92.25 81 HIS A CA 1
ATOM 652 C C . HIS A 1 81 ? 7.363 1.690 0.457 1.00 92.25 81 HIS A C 1
ATOM 654 O O . HIS A 1 81 ? 7.943 1.236 1.439 1.00 92.25 81 HIS A O 1
ATOM 660 N N . ALA A 1 82 ? 6.367 2.575 0.550 1.00 91.25 82 ALA A N 1
ATOM 661 C CA . ALA A 1 82 ? 5.917 3.147 1.819 1.00 91.25 82 ALA A CA 1
ATOM 662 C C . ALA A 1 82 ? 4.978 2.212 2.595 1.00 91.25 82 ALA A C 1
ATOM 664 O O . ALA A 1 82 ? 5.167 2.019 3.790 1.00 91.25 82 ALA A O 1
ATOM 665 N N . GLU A 1 83 ? 3.997 1.622 1.911 1.00 90.31 83 GLU A N 1
ATOM 666 C CA . GLU A 1 83 ? 2.907 0.861 2.536 1.00 90.31 83 GLU A CA 1
ATOM 667 C C . GLU A 1 83 ? 3.138 -0.654 2.467 1.00 90.31 83 GLU A C 1
ATOM 669 O O . GLU A 1 83 ? 2.796 -1.377 3.399 1.00 90.31 83 GLU A O 1
ATOM 674 N N . LEU A 1 84 ? 3.739 -1.156 1.378 1.00 89.44 84 LEU A N 1
ATOM 675 C CA . LEU A 1 84 ? 3.978 -2.598 1.194 1.00 89.44 84 LEU A CA 1
ATOM 676 C C . LEU A 1 84 ? 5.386 -3.045 1.613 1.00 89.44 84 LEU A C 1
ATOM 678 O O . LEU A 1 84 ? 5.665 -4.242 1.629 1.00 89.44 84 LEU A O 1
ATOM 682 N N . GLY A 1 85 ? 6.280 -2.106 1.937 1.00 88.88 85 GLY A N 1
ATOM 683 C CA . GLY A 1 85 ? 7.653 -2.406 2.353 1.00 88.88 85 GLY A CA 1
ATOM 684 C C . GLY A 1 85 ? 8.517 -3.044 1.259 1.00 88.88 85 GLY A C 1
ATOM 685 O O . GLY A 1 85 ? 9.544 -3.651 1.564 1.00 88.88 85 GLY A O 1
ATOM 686 N N . ILE A 1 86 ? 8.130 -2.919 -0.015 1.00 87.88 86 ILE A N 1
ATOM 687 C CA . ILE A 1 86 ? 8.916 -3.448 -1.133 1.00 87.88 86 ILE A CA 1
ATOM 688 C C . ILE A 1 86 ? 10.252 -2.690 -1.166 1.00 87.88 86 ILE A C 1
ATOM 690 O O . ILE A 1 86 ? 10.246 -1.457 -1.179 1.00 87.88 86 ILE A O 1
ATOM 694 N N . PRO A 1 87 ? 11.417 -3.361 -1.173 1.00 84.38 87 PRO A N 1
ATOM 695 C CA . PRO A 1 87 ? 12.696 -2.671 -1.109 1.00 84.38 87 PRO A CA 1
ATOM 696 C C . PRO A 1 87 ? 12.931 -1.830 -2.365 1.00 84.38 87 PRO A C 1
ATOM 698 O O . PRO A 1 87 ? 12.709 -2.261 -3.501 1.00 84.38 87 PRO A O 1
ATOM 701 N N . LYS A 1 88 ? 13.432 -0.607 -2.171 1.00 83.38 88 LYS A N 1
ATOM 702 C CA . LYS A 1 88 ? 13.944 0.200 -3.281 1.00 83.38 88 LYS A CA 1
ATOM 703 C C . LYS A 1 88 ? 15.121 -0.550 -3.891 1.00 83.38 88 LYS A C 1
ATOM 705 O O . LYS A 1 88 ? 16.073 -0.876 -3.186 1.00 83.38 88 LYS A O 1
ATOM 710 N N . LYS A 1 89 ? 15.082 -0.792 -5.204 1.00 75.81 89 LYS A N 1
ATOM 711 C CA . LYS A 1 89 ? 16.258 -1.267 -5.941 1.00 75.81 89 LYS A CA 1
ATOM 712 C C . LYS A 1 89 ? 17.302 -0.155 -5.911 1.00 75.81 89 LYS A C 1
ATOM 714 O O . LYS A 1 89 ? 17.302 0.737 -6.757 1.00 75.81 89 LYS A O 1
ATOM 719 N N . VAL A 1 90 ? 18.158 -0.173 -4.895 1.00 73.75 90 VAL A N 1
ATOM 720 C CA . VAL A 1 90 ? 19.345 0.671 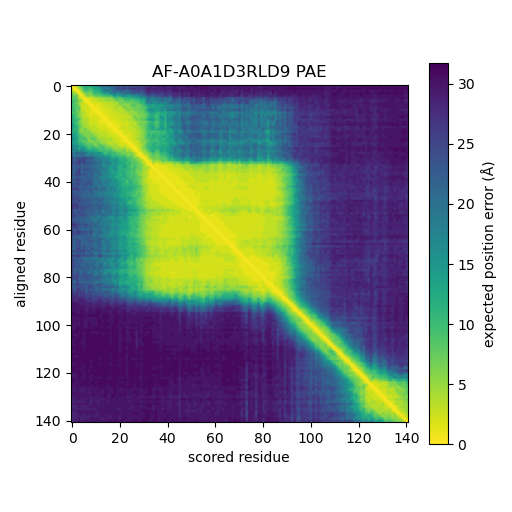-4.858 1.00 73.75 90 VAL A CA 1
ATOM 721 C C . VAL A 1 90 ? 20.236 0.138 -5.970 1.00 73.75 90 VAL A C 1
ATOM 723 O O . VAL A 1 90 ? 20.639 -1.026 -5.930 1.00 73.75 90 VAL A O 1
ATOM 726 N N . LYS A 1 91 ? 20.506 0.948 -7.000 1.00 66.50 91 LYS A N 1
ATOM 727 C CA . LYS A 1 91 ? 21.618 0.639 -7.899 1.00 66.50 91 LYS A CA 1
ATOM 728 C C . LYS A 1 91 ? 22.845 0.537 -6.998 1.00 66.50 91 LYS A C 1
ATOM 730 O O . LYS A 1 91 ? 23.267 1.542 -6.433 1.00 66.50 91 LYS A O 1
ATOM 735 N N . LYS A 1 92 ? 23.360 -0.681 -6.803 1.00 55.34 92 LYS A N 1
ATOM 736 C CA . LYS A 1 92 ? 24.692 -0.883 -6.243 1.00 55.34 92 LYS A CA 1
ATOM 737 C C . LYS A 1 92 ? 25.644 -0.204 -7.221 1.00 55.34 92 LYS A C 1
ATOM 739 O O . LYS A 1 92 ? 26.008 -0.793 -8.232 1.00 55.34 92 LYS A O 1
ATOM 744 N N . ASN A 1 93 ? 25.998 1.047 -6.948 1.00 52.00 93 ASN A N 1
ATOM 745 C CA . ASN A 1 93 ? 27.265 1.559 -7.430 1.00 52.00 93 ASN A CA 1
ATOM 746 C C . ASN A 1 93 ? 28.309 0.645 -6.782 1.00 52.00 93 ASN A C 1
ATOM 748 O O . ASN A 1 93 ? 28.330 0.486 -5.561 1.00 52.00 93 ASN A O 1
ATOM 752 N N . SER A 1 94 ? 29.057 -0.068 -7.614 1.00 44.53 94 SER A N 1
ATOM 753 C CA . SER A 1 94 ? 30.168 -0.930 -7.218 1.00 44.53 94 SER A CA 1
ATOM 754 C C . SER A 1 94 ? 31.089 -0.226 -6.208 1.00 44.53 94 SER A C 1
ATOM 756 O O . SER A 1 94 ? 31.228 0.998 -6.262 1.00 44.53 94 SER A O 1
ATOM 758 N N . PRO A 1 95 ? 31.707 -0.969 -5.277 1.00 48.25 95 PRO A N 1
ATOM 759 C CA . PRO A 1 95 ? 32.355 -0.392 -4.109 1.00 48.25 95 PRO A CA 1
ATOM 760 C C . PRO A 1 95 ? 33.627 0.368 -4.501 1.00 48.25 95 PRO A C 1
ATOM 762 O O . PRO A 1 95 ? 34.541 -0.208 -5.086 1.00 48.25 95 PRO A O 1
ATOM 765 N N . SER A 1 96 ? 33.722 1.639 -4.108 1.00 41.91 96 SER A N 1
ATOM 766 C CA . SER A 1 96 ? 35.025 2.239 -3.822 1.00 41.91 96 SER A CA 1
ATOM 767 C C . SER A 1 96 ? 35.471 1.709 -2.460 1.00 41.91 96 SER A C 1
ATOM 769 O O . SER A 1 96 ? 34.920 2.094 -1.437 1.00 41.91 96 SER A O 1
ATOM 771 N N . SER A 1 97 ? 36.384 0.743 -2.515 1.00 46.03 97 SER A N 1
ATOM 772 C CA . SER A 1 97 ? 37.352 0.280 -1.512 1.00 46.03 97 SER A CA 1
ATOM 773 C C . SER A 1 97 ? 37.346 0.905 -0.098 1.00 46.03 97 SER A C 1
ATOM 775 O O . SER A 1 97 ? 37.545 2.107 0.028 1.00 46.03 97 SER A O 1
ATOM 777 N N . ALA A 1 98 ? 37.310 -0.002 0.901 1.00 45.72 98 ALA A N 1
ATOM 778 C CA . ALA A 1 98 ? 37.861 0.052 2.276 1.00 45.72 98 ALA A CA 1
ATOM 779 C C . ALA A 1 98 ? 37.273 1.118 3.242 1.00 45.72 98 ALA A C 1
ATOM 781 O O . ALA A 1 98 ? 37.112 2.268 2.877 1.00 45.72 98 ALA A O 1
ATOM 782 N N . GLU A 1 99 ? 36.878 0.852 4.494 1.00 41.84 99 GLU A N 1
ATOM 783 C CA . GLU A 1 99 ? 37.301 -0.131 5.505 1.00 41.84 99 GLU A CA 1
ATOM 784 C C . GLU A 1 99 ? 36.137 -0.482 6.469 1.00 41.84 99 GLU A C 1
ATOM 786 O O . GLU A 1 99 ? 35.202 0.309 6.626 1.00 41.84 99 GLU A O 1
ATOM 791 N N . PRO A 1 100 ? 36.176 -1.633 7.169 1.00 48.06 100 PRO A N 1
ATOM 792 C CA . PRO A 1 100 ? 35.266 -1.924 8.270 1.00 48.06 100 PRO A CA 1
ATOM 793 C C . PRO A 1 100 ? 35.788 -1.283 9.564 1.00 48.06 100 PRO A C 1
ATOM 795 O O . PRO A 1 100 ? 36.718 -1.799 10.183 1.00 48.06 100 PRO A O 1
ATOM 798 N N . VAL A 1 101 ? 35.171 -0.193 10.023 1.00 44.19 101 VAL A N 1
ATOM 799 C CA . VAL A 1 101 ? 35.425 0.292 11.388 1.00 44.19 101 VAL A CA 1
ATOM 800 C C . VAL A 1 101 ? 34.694 -0.639 12.355 1.00 44.19 101 VAL A C 1
ATOM 802 O O . VAL A 1 101 ? 33.472 -0.600 12.501 1.00 44.19 101 VAL A O 1
ATOM 805 N N . LYS A 1 102 ? 35.467 -1.541 12.964 1.00 47.88 102 LYS A N 1
ATOM 806 C CA . LYS A 1 102 ? 35.072 -2.360 14.109 1.00 47.88 102 LYS A CA 1
ATOM 807 C C . LYS A 1 102 ? 34.689 -1.418 15.256 1.00 47.88 102 LYS A C 1
ATOM 809 O O . LYS A 1 102 ? 35.524 -0.645 15.710 1.00 47.88 102 LYS A O 1
ATOM 814 N N . ASN A 1 103 ? 33.450 -1.493 15.739 1.00 46.72 103 ASN A N 1
ATOM 815 C CA . ASN A 1 103 ? 33.089 -0.907 17.029 1.00 46.72 103 ASN A CA 1
ATOM 816 C C . ASN A 1 103 ? 33.661 -1.803 18.130 1.00 46.72 103 ASN A C 1
ATOM 818 O O . ASN A 1 103 ? 33.006 -2.738 18.589 1.00 46.72 103 ASN A O 1
ATOM 822 N N . GLU A 1 104 ? 34.905 -1.534 18.508 1.00 46.12 104 GLU A N 1
ATOM 823 C CA . GLU A 1 104 ? 35.535 -2.107 19.687 1.00 46.12 104 GLU A CA 1
ATOM 824 C C . GLU A 1 104 ? 35.281 -1.161 20.865 1.00 46.12 104 GLU A C 1
ATOM 826 O O . GLU A 1 104 ? 35.729 -0.016 20.897 1.00 46.12 104 GLU A O 1
ATOM 831 N N . VAL A 1 105 ? 34.458 -1.633 21.799 1.00 44.69 105 VAL A N 1
ATOM 832 C CA . VAL A 1 105 ? 34.222 -1.004 23.097 1.00 44.69 105 VAL A CA 1
ATOM 833 C C . VAL A 1 105 ? 35.534 -1.051 23.872 1.00 44.69 105 VAL A C 1
ATOM 835 O O . VAL A 1 105 ? 35.945 -2.131 24.290 1.00 44.69 105 VAL A O 1
ATOM 838 N N . LEU A 1 106 ? 36.167 0.098 24.106 1.00 39.34 106 LEU A N 1
ATOM 839 C CA . LEU A 1 106 ? 37.274 0.211 25.049 1.00 39.34 106 LEU A CA 1
ATOM 840 C C . LEU A 1 106 ? 37.064 1.395 25.992 1.00 39.34 106 LEU A C 1
ATOM 842 O O . LEU A 1 106 ? 36.748 2.513 25.591 1.00 39.34 106 LEU A O 1
ATOM 846 N N . LYS A 1 107 ? 37.160 1.036 27.271 1.00 42.34 107 LYS A N 1
ATOM 847 C CA . LYS A 1 107 ? 36.978 1.835 28.475 1.00 42.34 107 LYS A CA 1
ATOM 848 C C . LYS A 1 107 ? 38.070 2.896 28.617 1.00 42.34 107 LYS A C 1
ATOM 850 O O . LYS A 1 107 ? 39.165 2.749 28.086 1.00 42.34 107 LYS A O 1
ATOM 855 N N . GLU A 1 108 ? 37.714 3.923 29.383 1.00 44.00 108 GLU A N 1
ATOM 856 C CA . GLU A 1 108 ? 38.583 4.921 30.007 1.00 44.00 108 GLU A CA 1
ATOM 857 C C . GLU A 1 108 ? 39.885 4.316 30.554 1.00 44.00 108 GLU A C 1
ATOM 859 O O . GLU A 1 108 ? 39.833 3.328 31.279 1.00 44.00 108 GLU A O 1
ATOM 864 N N . GLU A 1 109 ? 41.027 4.944 30.262 1.00 39.53 109 GLU A N 1
ATOM 865 C CA . GLU A 1 109 ? 41.848 5.612 31.283 1.00 39.53 109 GLU A CA 1
ATOM 866 C C . GLU A 1 109 ? 43.028 6.396 30.667 1.00 39.53 109 GLU A C 1
ATOM 868 O O . GLU A 1 109 ? 43.728 5.929 29.778 1.00 39.53 109 GLU A O 1
ATOM 873 N N . ALA A 1 110 ? 43.192 7.610 31.201 1.00 40.69 110 ALA A N 1
ATOM 874 C CA . ALA A 1 110 ? 44.422 8.337 31.524 1.00 40.69 110 ALA A CA 1
ATOM 875 C C . ALA A 1 110 ? 45.558 8.570 30.491 1.00 40.69 110 ALA A C 1
ATOM 877 O O . ALA A 1 110 ? 46.348 7.693 30.167 1.00 40.69 110 ALA A O 1
ATOM 878 N N . ALA A 1 111 ? 45.748 9.877 30.250 1.00 42.09 111 ALA A N 1
ATOM 879 C CA . ALA A 1 111 ? 47.007 10.635 30.304 1.00 42.09 111 ALA A CA 1
ATOM 880 C C . ALA A 1 111 ? 47.818 10.916 29.016 1.00 42.09 111 ALA A C 1
ATOM 882 O O . ALA A 1 111 ? 48.140 10.048 28.220 1.00 42.09 111 ALA A O 1
ATOM 883 N N . GLU A 1 112 ? 48.202 12.200 28.955 1.00 39.12 112 GLU A N 1
ATOM 884 C CA . GLU A 1 112 ? 49.283 12.860 28.206 1.00 39.12 112 GLU A CA 1
ATOM 885 C C . GLU A 1 112 ? 49.095 13.294 26.731 1.00 39.12 112 GLU A C 1
ATOM 887 O O . GLU A 1 112 ? 49.320 12.563 25.779 1.00 39.12 112 GLU A O 1
ATOM 892 N N . SER A 1 113 ? 48.816 14.603 26.599 1.00 47.22 113 SER A N 1
ATOM 893 C CA . SER A 1 113 ? 49.669 15.604 25.921 1.00 47.22 113 SER A CA 1
ATOM 894 C C . SER A 1 113 ? 49.830 15.614 24.377 1.00 47.22 113 SER A C 1
ATOM 896 O O . SER A 1 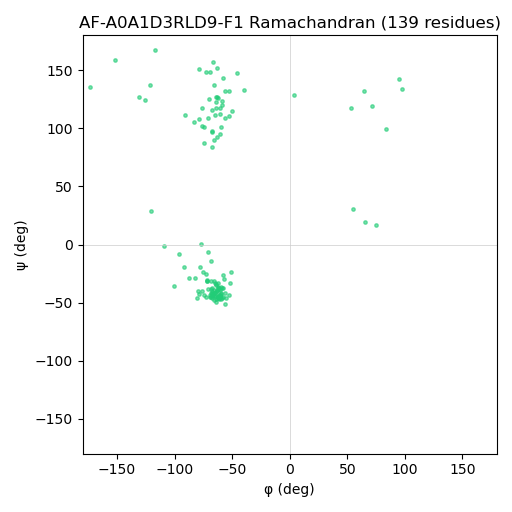113 ? 50.528 14.784 23.812 1.00 47.22 113 SER A O 1
ATOM 898 N N . ILE A 1 114 ? 49.408 16.759 23.780 1.00 51.12 114 ILE A N 1
ATOM 899 C CA . ILE A 1 114 ? 49.847 17.429 22.510 1.00 51.12 114 ILE A CA 1
ATOM 900 C C . ILE A 1 114 ? 49.026 17.104 21.225 1.00 51.12 114 ILE A C 1
ATOM 902 O O . ILE A 1 114 ? 48.743 15.938 20.981 1.00 51.12 114 ILE A O 1
ATOM 906 N N . PRO A 1 115 ? 48.759 18.053 20.284 1.00 44.47 115 PRO A N 1
ATOM 907 C CA . PRO A 1 115 ? 48.377 19.471 20.364 1.00 44.47 115 PRO A CA 1
ATOM 908 C C . PRO A 1 115 ? 46.971 19.735 19.749 1.00 44.47 115 PRO A C 1
ATOM 910 O O . PRO A 1 115 ? 46.404 18.915 19.030 1.00 44.47 115 PRO A O 1
ATOM 913 N N . VAL A 1 116 ? 46.409 20.925 19.988 1.00 48.66 116 VAL A N 1
ATOM 914 C CA . VAL A 1 116 ? 45.136 21.384 19.397 1.00 48.66 116 VAL A CA 1
ATOM 915 C C . VAL A 1 116 ? 45.299 21.584 17.884 1.00 48.66 116 VAL A C 1
ATOM 917 O O . VAL A 1 116 ? 45.771 22.626 17.437 1.00 48.66 116 VAL A O 1
ATOM 920 N N . ALA A 1 117 ? 44.901 20.590 17.088 1.00 49.88 117 ALA A N 1
ATOM 921 C CA . ALA A 1 117 ? 44.657 20.775 15.662 1.00 49.88 117 ALA A CA 1
ATOM 922 C C . ALA A 1 117 ? 43.286 21.444 15.489 1.00 49.88 117 ALA A C 1
ATOM 924 O O . ALA A 1 117 ? 42.235 20.853 15.743 1.00 49.88 117 ALA A O 1
ATOM 925 N N . GLU A 1 118 ? 43.327 22.715 15.108 1.00 47.91 118 GLU A N 1
ATOM 926 C CA . GLU A 1 118 ? 42.185 23.555 14.773 1.00 47.91 118 GLU A CA 1
ATOM 927 C C . GLU A 1 118 ? 41.277 22.839 13.758 1.00 47.91 118 GLU A C 1
ATOM 929 O O . GLU A 1 118 ? 41.673 22.542 12.631 1.00 47.91 118 GLU A O 1
ATOM 934 N N . ALA A 1 119 ? 40.047 22.520 14.173 1.00 54.88 119 ALA A N 1
ATOM 935 C CA . ALA A 1 119 ? 39.047 21.953 13.281 1.00 54.88 119 ALA A CA 1
ATOM 936 C C . ALA A 1 119 ? 38.846 22.905 12.088 1.00 54.88 119 ALA A C 1
ATOM 938 O O . ALA A 1 119 ? 38.646 24.104 12.312 1.00 54.88 119 ALA A O 1
ATOM 939 N N . PRO A 1 120 ? 38.848 22.423 10.830 1.00 50.66 120 PRO A N 1
ATOM 940 C CA . PRO A 1 120 ? 38.595 23.295 9.697 1.00 50.66 120 PRO A CA 1
ATOM 941 C C . PRO A 1 120 ? 37.193 23.881 9.862 1.00 50.66 120 PRO A C 1
ATOM 943 O O . PRO A 1 120 ? 36.189 23.160 9.806 1.00 50.66 120 PRO A O 1
ATOM 946 N N . LYS A 1 121 ? 37.118 25.199 10.093 1.00 54.56 121 LYS A N 1
ATOM 947 C CA . LYS A 1 121 ? 35.862 25.947 10.046 1.00 54.56 121 LYS A CA 1
ATOM 948 C C . LYS A 1 121 ? 35.229 25.637 8.697 1.00 54.56 121 LYS A C 1
ATOM 950 O O . LYS A 1 121 ? 35.744 26.031 7.653 1.00 54.56 121 LYS A O 1
ATOM 955 N N . LYS A 1 122 ? 34.124 24.890 8.714 1.00 57.34 122 LYS A N 1
ATOM 956 C CA . LYS A 1 122 ? 33.300 24.673 7.527 1.00 57.34 122 LYS A CA 1
ATOM 957 C C . LYS A 1 122 ? 32.837 26.051 7.064 1.00 57.34 122 LYS A C 1
ATOM 959 O O . LYS A 1 122 ? 31.941 26.631 7.671 1.00 57.34 122 LYS A O 1
ATOM 964 N N . MET A 1 123 ? 33.487 26.583 6.029 1.00 53.66 123 MET A N 1
ATOM 965 C CA . MET A 1 123 ? 33.041 27.798 5.357 1.00 53.66 123 MET A CA 1
ATOM 966 C C . MET A 1 123 ? 31.579 27.617 4.972 1.00 53.66 123 MET A C 1
ATOM 968 O O . MET A 1 123 ? 31.185 26.586 4.417 1.00 53.66 123 MET A O 1
ATOM 972 N N . SER A 1 124 ? 30.771 28.626 5.278 1.00 66.12 124 SER A N 1
ATOM 973 C CA . SER A 1 124 ? 29.387 28.658 4.831 1.00 66.12 124 SER A CA 1
ATOM 974 C C . SER A 1 124 ? 29.357 28.582 3.305 1.00 66.12 124 SER A C 1
ATOM 976 O O . SER A 1 124 ? 30.177 29.194 2.620 1.00 66.12 124 SER A O 1
ATOM 978 N N . VAL A 1 125 ? 28.366 27.881 2.751 1.00 61.88 125 VAL A N 1
ATOM 979 C CA . VAL A 1 125 ? 28.131 27.757 1.298 1.00 61.88 125 VAL A CA 1
ATOM 980 C C . VAL A 1 125 ? 28.102 29.133 0.603 1.00 61.88 125 VAL A C 1
ATOM 982 O O . VAL A 1 125 ? 28.401 29.253 -0.586 1.00 61.88 125 VAL A O 1
ATOM 985 N N . LYS A 1 126 ? 27.791 30.202 1.351 1.00 62.09 126 LYS A N 1
ATOM 986 C CA . LYS A 1 126 ? 27.799 31.587 0.868 1.00 62.09 126 LYS A CA 1
ATOM 987 C C . LYS A 1 126 ? 29.210 32.153 0.628 1.00 62.09 126 LYS A C 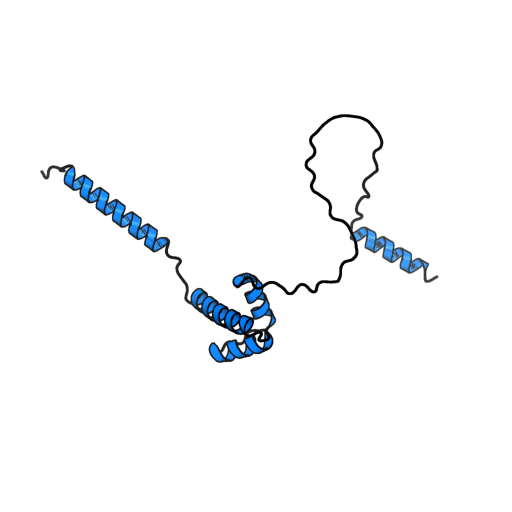1
ATOM 989 O O . LYS A 1 126 ? 29.369 32.951 -0.292 1.00 62.09 126 LYS A O 1
ATOM 994 N N . GLU A 1 127 ? 30.217 31.733 1.393 1.00 58.56 127 GLU A N 1
ATOM 995 C CA . GLU A 1 127 ? 31.624 32.129 1.197 1.00 58.56 127 GLU A CA 1
ATOM 996 C C . GLU A 1 127 ? 32.292 31.340 0.070 1.00 58.56 127 GLU A C 1
ATOM 998 O O . GLU A 1 127 ? 32.959 31.941 -0.770 1.00 58.56 127 GLU A O 1
ATOM 1003 N N . GLN A 1 128 ? 32.016 30.036 -0.050 1.00 61.84 128 GLN A N 1
ATOM 1004 C CA . GLN A 1 128 ? 32.526 29.227 -1.170 1.00 61.84 128 GLN A CA 1
ATOM 1005 C C . GLN A 1 128 ? 32.086 29.773 -2.535 1.00 61.84 128 GLN A C 1
ATOM 1007 O O . GLN A 1 128 ? 32.861 29.785 -3.490 1.00 61.84 128 GLN A O 1
ATOM 1012 N N . ARG A 1 129 ? 30.850 30.283 -2.632 1.00 65.06 129 ARG A N 1
ATOM 1013 C CA . ARG A 1 129 ? 30.351 30.897 -3.871 1.00 65.06 129 ARG A CA 1
ATOM 1014 C C . ARG A 1 129 ? 31.044 32.216 -4.213 1.00 65.06 129 ARG A C 1
ATOM 1016 O O . ARG A 1 129 ? 31.186 32.511 -5.394 1.00 65.06 129 ARG A O 1
ATOM 1023 N N . ARG A 1 130 ? 31.482 32.994 -3.215 1.00 65.06 130 ARG A N 1
ATOM 1024 C CA . ARG A 1 130 ? 32.233 34.238 -3.452 1.00 65.06 130 ARG A CA 1
ATOM 1025 C C . ARG A 1 130 ? 33.659 33.945 -3.918 1.00 65.06 130 ARG A C 1
ATOM 1027 O O . ARG A 1 130 ? 34.064 34.504 -4.928 1.00 65.06 130 ARG A O 1
ATOM 1034 N N . ALA A 1 131 ? 34.348 33.001 -3.275 1.00 60.88 131 ALA A N 1
ATOM 1035 C CA . ALA A 1 131 ? 35.709 32.611 -3.657 1.00 60.88 131 ALA A CA 1
ATOM 1036 C C . ALA A 1 131 ? 35.792 32.046 -5.091 1.00 60.88 131 ALA A C 1
ATOM 1038 O O . ALA A 1 131 ? 36.719 32.360 -5.835 1.00 60.88 131 ALA A O 1
ATOM 1039 N N . ASN A 1 132 ? 34.793 31.265 -5.519 1.00 60.38 132 ASN A N 1
ATOM 1040 C CA . ASN A 1 132 ? 34.753 30.743 -6.890 1.00 60.38 132 ASN A CA 1
ATOM 1041 C C . ASN A 1 132 ? 34.429 31.822 -7.937 1.00 60.38 132 ASN A C 1
ATOM 1043 O O . ASN A 1 132 ? 34.896 31.730 -9.069 1.00 60.38 132 ASN A O 1
ATOM 1047 N N . ALA A 1 133 ? 33.652 32.847 -7.575 1.00 62.16 133 ALA A N 1
ATOM 1048 C CA . ALA A 1 133 ? 33.339 33.951 -8.482 1.00 62.16 133 ALA A CA 1
ATOM 1049 C C . ALA A 1 133 ? 34.536 34.891 -8.707 1.00 62.16 133 ALA A C 1
ATOM 1051 O O . ALA A 1 133 ? 34.606 35.546 -9.744 1.00 62.16 133 ALA A O 1
ATOM 1052 N N . GLU A 1 134 ? 35.467 34.957 -7.753 1.00 59.88 134 GLU A N 1
ATOM 1053 C CA . GLU A 1 134 ? 36.674 35.780 -7.859 1.00 59.88 134 GLU A CA 1
ATOM 1054 C C . GLU A 1 134 ? 37.741 35.105 -8.733 1.00 59.88 134 GLU A C 1
ATOM 1056 O O . GLU A 1 134 ? 38.260 35.738 -9.649 1.00 59.88 134 GLU A O 1
ATOM 1061 N N . LYS A 1 135 ? 37.948 33.787 -8.577 1.00 59.62 135 LYS A N 1
ATOM 1062 C CA . LYS A 1 135 ? 38.848 33.009 -9.452 1.00 59.62 135 LYS A CA 1
ATOM 1063 C C . LYS A 1 135 ? 38.435 33.034 -10.926 1.00 59.62 135 LYS A C 1
ATOM 1065 O O . LYS A 1 135 ? 39.286 33.137 -11.800 1.00 59.62 135 LYS A O 1
ATOM 1070 N N . ALA A 1 136 ? 37.132 33.031 -11.208 1.00 59.50 136 ALA A N 1
ATOM 1071 C CA . ALA A 1 136 ? 36.622 33.100 -12.578 1.00 59.50 136 ALA A CA 1
ATOM 1072 C C . ALA A 1 136 ? 36.876 34.454 -13.277 1.00 59.50 136 ALA A C 1
ATOM 1074 O O . ALA A 1 136 ? 36.715 34.550 -14.493 1.00 59.50 136 ALA A O 1
ATOM 1075 N N . LYS A 1 137 ? 37.245 35.510 -12.536 1.00 60.59 137 LYS A N 1
ATOM 1076 C CA . LYS A 1 137 ? 37.612 36.811 -13.121 1.00 60.59 137 LYS A CA 1
ATOM 1077 C C . LYS A 1 137 ? 39.106 36.948 -13.405 1.00 60.59 137 LYS A C 1
ATOM 1079 O O . LYS A 1 137 ? 39.472 37.808 -14.198 1.00 60.59 137 LYS A O 1
ATOM 1084 N N . GLU A 1 138 ? 39.945 36.131 -12.776 1.00 55.91 138 GLU A N 1
ATOM 1085 C CA . GLU A 1 138 ? 41.402 36.198 -12.923 1.00 55.91 138 GLU A CA 1
ATOM 1086 C C . GLU A 1 138 ? 41.906 35.355 -14.105 1.00 55.91 138 GLU A C 1
ATOM 1088 O O . GLU A 1 138 ? 42.857 35.748 -14.766 1.00 55.91 138 GLU A O 1
ATOM 1093 N N . GLU A 1 139 ? 41.208 34.271 -14.466 1.00 56.59 139 GLU A N 1
ATOM 1094 C CA . GLU A 1 139 ? 41.547 33.436 -15.636 1.00 56.59 139 GLU A CA 1
ATOM 1095 C C . GLU A 1 139 ? 41.133 34.032 -16.994 1.00 56.59 139 GLU A C 1
ATOM 1097 O O . GLU A 1 139 ? 41.354 33.410 -18.030 1.00 56.59 139 GLU A O 1
ATOM 1102 N N . ASN A 1 140 ? 40.526 35.222 -17.016 1.00 55.75 140 ASN A N 1
ATOM 1103 C CA . ASN A 1 140 ? 40.029 35.845 -18.248 1.00 55.75 140 ASN A CA 1
ATOM 1104 C C . ASN A 1 140 ? 40.675 37.212 -18.534 1.00 55.75 140 ASN A C 1
ATOM 1106 O O . ASN A 1 140 ? 40.036 38.085 -19.127 1.00 55.75 140 ASN A O 1
ATOM 1110 N N . LYS A 1 141 ? 41.918 37.414 -18.076 1.00 49.28 141 LYS A N 1
ATOM 1111 C CA . LYS A 1 141 ? 42.716 38.616 -18.336 1.00 49.28 141 LYS A CA 1
ATOM 1112 C C . LYS A 1 141 ? 44.039 38.280 -19.014 1.00 49.28 141 LYS A C 1
ATOM 1114 O O . LYS A 1 141 ? 44.734 37.370 -18.519 1.00 49.28 141 LYS A O 1
#

Foldseek 3Di:
DPPPDVVVVVVVVVVVVVVVVVVVVVVVPPPCDPVNVVLVVLLVLLVVCVVVVHQLQVSQVVCCVPVVDRDDSVRSVVCCCPPVVDDDPDPPPDDDDDDDDDPDDDDDDDDDDDDDDDDPDPPDPVVVVVVVVVVVVVVPD

pLDDT: mean 73.17, std 18.68, range [39.12, 94.38]

Solvent-accessible surface area (backbone atoms only — not comparable to full-atom values): 9096 Å² total; per-residue (Å²): 131,87,75,86,50,67,67,61,52,51,52,50,50,51,54,50,52,54,53,51,51,51,54,50,53,63,68,65,49,76,83,76,45,73,66,55,53,51,52,51,52,53,50,48,52,53,49,54,42,49,76,72,66,53,51,59,64,57,48,25,52,52,44,24,70,77,67,74,42,90,53,54,39,68,57,53,52,51,44,37,42,72,76,68,61,46,78,78,85,70,80,76,73,75,81,83,74,88,79,86,83,75,89,73,92,74,79,92,80,85,88,83,88,90,78,92,74,78,74,81,76,79,71,52,73,72,53,57,55,52,58,54,57,53,55,65,59,61,81,73,114

Sequence (141 aa):
MEELNSENIAKKMEALKANMNKKIEEKKKPKTSKKILFLREIGSVIKEKYDDGISYKDMSKSIEEIFSIKVNEQTIRAFAHAELGIPKKVKKNSPSSAEPVKNEVLKEEAAESIPVAEAPKKMSVKEQRRANAEKAKEENK

Secondary structure (DSSP, 8-state):
-----HHHHHHHHHHHHHHHHHHHHHHHS----HHHHHHHHHHHHHHHHHHTT--HHHHHHHHHHHHS----HHHHHHHHHHTS-PPP------------------------------------HHHHHHHHHHHHHHTT-

Radius of gyration: 33.08 Å; Cα contacts (8 Å, |Δi|>4): 45; chains: 1; bounding box: 88×50×70 Å

Nearest PDB structures (foldseek):
  4xvn-assembly1_A  TM=6.980E-01  e=3.951E+00  Thermus phage G20c

Mean predicted aligned error: 19.69 Å